Protein AF-A0A1I6S205-F1 (afdb_monomer)

Foldseek 3Di:
DVVLLVVLVVLLVVLVVLLVVLVVVLVVDDDLVNLLSQLVNLQSQLVNLLSVLVSVVVVDDPDPVNPVVSVVSNVSSVVSNVSSVVSNVVSVVVVVVVVVVVVVD

Mean predicted aligned error: 9.46 Å

Sequence (105 aa):
MKILLLSLVIIIILTALRTFTLSMASHRTDGLPRMKLRAKMNMWMGTMFLAVSLLQALSFSGNWVRTILLLIIAALGFINLFAGWSNRLRVRRMEEEQEKKTSDT

Radius of gyration: 17.69 Å; Cα contacts (8 Å, |Δi|>4): 95; chains: 1; bounding box: 41×24×53 Å

Nearest PDB structures (foldseek):
  1x8z-assembly1_A-2  TM=6.582E-01  e=5.345E+00  Arabidopsis thaliana
  1x8z-assembly3_A  TM=6.582E-01  e=5.345E+00  Arabidopsis thaliana

Structure (mmCIF, N/CA/C/O backbone):
data_AF-A0A1I6S205-F1
#
_entry.id   AF-A0A1I6S205-F1
#
loop_
_atom_site.group_PDB
_atom_site.id
_atom_site.type_symbol
_atom_site.label_atom_id
_atom_site.label_alt_id
_atom_site.label_comp_id
_atom_site.label_asym_id
_atom_site.label_entity_id
_atom_site.label_seq_id
_atom_site.pdbx_PDB_ins_code
_atom_site.Cartn_x
_atom_site.Cartn_y
_atom_site.Cartn_z
_atom_site.occupancy
_atom_site.B_iso_or_equiv
_atom_site.auth_seq_id
_atom_site.auth_comp_id
_atom_site.auth_asym_id
_atom_site.auth_atom_id
_atom_site.pdbx_PDB_model_num
ATOM 1 N N . MET A 1 1 ? -6.589 10.177 18.440 1.00 58.53 1 MET A N 1
ATOM 2 C CA . MET A 1 1 ? -7.516 9.234 17.763 1.00 58.53 1 MET A CA 1
ATOM 3 C C . MET A 1 1 ? -8.103 9.783 16.462 1.00 58.53 1 MET A C 1
ATOM 5 O O . MET A 1 1 ? -7.877 9.168 15.431 1.00 58.53 1 MET A O 1
ATOM 9 N N . LYS A 1 2 ? -8.787 10.939 16.453 1.00 65.25 2 LYS A N 1
ATOM 10 C CA . LYS A 1 2 ? -9.424 11.498 15.235 1.00 65.25 2 LYS A CA 1
ATOM 11 C C . LYS A 1 2 ? -8.449 11.787 14.078 1.00 65.25 2 LYS A C 1
ATOM 13 O O . LYS A 1 2 ? -8.741 11.449 12.942 1.00 65.25 2 LYS A O 1
ATOM 18 N N . ILE A 1 3 ? -7.266 12.325 14.380 1.00 64.94 3 ILE A N 1
ATOM 19 C CA . ILE A 1 3 ? -6.204 12.607 13.390 1.00 64.94 3 ILE A CA 1
ATOM 20 C C . ILE A 1 3 ? -5.673 11.332 12.716 1.00 64.94 3 ILE A C 1
ATOM 22 O O . ILE A 1 3 ? -5.397 11.337 11.523 1.00 64.94 3 ILE A O 1
ATOM 26 N N . LEU A 1 4 ? -5.587 10.232 13.468 1.00 60.00 4 LEU A N 1
ATOM 27 C CA . LEU A 1 4 ? -5.096 8.941 12.979 1.00 60.00 4 LEU A CA 1
ATOM 28 C C . LEU A 1 4 ? -6.136 8.265 12.071 1.00 60.00 4 LEU A C 1
ATOM 30 O O . LEU A 1 4 ? -5.789 7.696 11.048 1.00 60.00 4 LEU A O 1
ATOM 34 N N . LEU A 1 5 ? -7.427 8.398 12.394 1.00 58.97 5 LEU A N 1
ATOM 35 C CA . LEU A 1 5 ? -8.519 7.987 11.505 1.00 58.97 5 LEU A CA 1
ATOM 36 C C . LEU A 1 5 ? -8.519 8.798 10.202 1.00 58.97 5 LEU A C 1
ATOM 38 O O . LEU A 1 5 ? -8.664 8.231 9.123 1.00 58.97 5 LEU A O 1
ATOM 42 N N . LEU A 1 6 ? -8.323 10.114 10.297 1.00 60.34 6 LEU A N 1
ATOM 43 C CA . LEU A 1 6 ? -8.369 11.018 9.150 1.00 60.34 6 LEU A CA 1
ATOM 44 C C . LEU A 1 6 ? -7.198 10.794 8.181 1.00 60.34 6 LEU A C 1
ATOM 46 O O . LEU A 1 6 ? -7.412 10.737 6.972 1.00 60.34 6 LEU A O 1
ATOM 50 N N . SER A 1 7 ? -5.979 10.589 8.695 1.00 61.72 7 SER A N 1
ATOM 51 C CA . SER A 1 7 ? -4.820 10.249 7.860 1.00 61.72 7 SER A CA 1
ATOM 52 C C . SER A 1 7 ? -5.028 8.934 7.113 1.00 61.72 7 SER A C 1
ATOM 54 O O . SER A 1 7 ? -4.679 8.815 5.940 1.00 61.72 7 SER A O 1
ATOM 56 N N . LEU A 1 8 ? -5.667 7.961 7.755 1.00 59.41 8 LEU A N 1
ATOM 57 C CA . LEU A 1 8 ? -5.916 6.667 7.151 1.00 59.41 8 LEU A CA 1
ATOM 58 C C . LEU A 1 8 ? -7.052 6.702 6.112 1.00 59.41 8 LEU A C 1
ATOM 60 O O . LEU A 1 8 ? -6.934 6.056 5.075 1.00 59.41 8 LEU A O 1
ATOM 64 N N . VAL A 1 9 ? -8.086 7.531 6.304 1.00 59.72 9 VAL A N 1
ATOM 65 C CA . VAL A 1 9 ? -9.087 7.832 5.259 1.00 59.72 9 VAL A CA 1
ATOM 66 C C . VAL A 1 9 ? -8.429 8.476 4.035 1.00 59.72 9 VAL A C 1
ATOM 68 O O . VAL A 1 9 ? -8.710 8.072 2.908 1.00 59.72 9 VAL A O 1
ATOM 71 N N . ILE A 1 10 ? -7.507 9.422 4.235 1.00 65.38 10 ILE A N 1
ATOM 72 C CA . ILE A 1 10 ? -6.755 10.052 3.138 1.00 65.38 10 ILE A CA 1
ATOM 73 C C . ILE A 1 10 ? -5.929 9.007 2.377 1.00 65.38 10 ILE A C 1
ATOM 75 O O . ILE A 1 10 ? -5.954 8.986 1.146 1.00 65.38 10 ILE A O 1
ATOM 79 N N . ILE A 1 11 ? -5.252 8.099 3.088 1.00 69.44 11 ILE A N 1
ATOM 80 C CA . ILE A 1 11 ? -4.517 6.987 2.470 1.00 69.44 11 ILE A CA 1
ATOM 81 C C . ILE A 1 11 ? -5.470 6.126 1.634 1.00 69.44 11 ILE A C 1
ATOM 83 O O . ILE A 1 11 ? -5.178 5.864 0.470 1.00 69.44 11 ILE A O 1
ATOM 87 N N . ILE A 1 12 ? -6.633 5.742 2.162 1.00 68.19 12 ILE A N 1
ATOM 88 C CA . ILE A 1 12 ? -7.628 4.932 1.439 1.00 68.19 12 ILE A CA 1
ATOM 89 C C . ILE A 1 12 ? -8.078 5.627 0.149 1.00 68.19 12 ILE A C 1
ATOM 91 O O . ILE A 1 12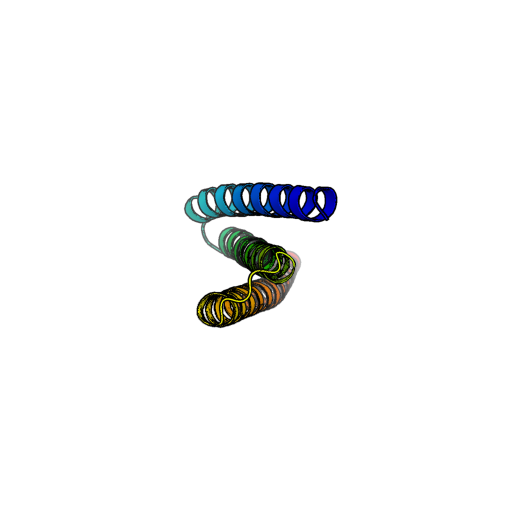 ? -8.079 4.997 -0.909 1.00 68.19 12 ILE A O 1
ATOM 95 N N . ILE A 1 13 ? -8.393 6.923 0.210 1.00 62.06 13 ILE A N 1
ATOM 96 C CA . ILE A 1 13 ? -8.815 7.720 -0.952 1.00 62.06 13 ILE A CA 1
ATOM 97 C C . ILE A 1 13 ? -7.700 7.783 -2.004 1.00 62.06 13 ILE A C 1
ATOM 99 O O . ILE A 1 13 ? -7.942 7.495 -3.177 1.00 62.06 13 ILE A O 1
ATOM 103 N N . LEU A 1 14 ? -6.461 8.086 -1.602 1.00 66.94 14 LEU A N 1
ATOM 104 C CA . LEU A 1 14 ? -5.312 8.118 -2.516 1.00 66.94 14 LEU A CA 1
ATOM 105 C C . LEU A 1 14 ? -5.069 6.758 -3.175 1.00 66.94 14 LEU A C 1
ATOM 107 O O . LEU A 1 14 ? -4.745 6.681 -4.363 1.00 66.94 14 LEU A O 1
ATOM 111 N N . THR A 1 15 ? -5.250 5.678 -2.421 1.00 64.94 15 THR A N 1
ATOM 112 C CA . THR A 1 15 ? -5.020 4.322 -2.917 1.00 64.94 15 THR A CA 1
ATOM 113 C C . THR A 1 15 ? -6.128 3.860 -3.867 1.00 64.94 15 THR A C 1
ATOM 115 O O . THR A 1 15 ? -5.841 3.214 -4.879 1.00 64.94 15 THR A O 1
ATOM 118 N N . ALA A 1 16 ? -7.377 4.256 -3.611 1.00 60.00 16 ALA A N 1
ATOM 119 C CA . ALA A 1 16 ? -8.506 4.036 -4.511 1.00 60.00 16 ALA A CA 1
ATOM 120 C C . ALA A 1 16 ? -8.314 4.771 -5.847 1.00 60.00 16 ALA A C 1
ATOM 122 O O . ALA A 1 16 ? -8.438 4.161 -6.908 1.00 60.00 16 ALA A O 1
ATOM 123 N N . LEU A 1 17 ? -7.914 6.049 -5.807 1.00 57.09 17 LEU A N 1
ATOM 124 C CA . LEU A 1 17 ? -7.610 6.843 -7.005 1.00 57.09 17 LEU A CA 1
ATOM 125 C C . LEU A 1 17 ? -6.448 6.241 -7.813 1.00 57.09 17 LEU A C 1
ATOM 127 O O . LEU A 1 17 ? -6.522 6.127 -9.040 1.00 57.09 17 LEU A O 1
ATOM 131 N N . ARG A 1 18 ? -5.386 5.786 -7.134 1.00 62.88 18 ARG A N 1
ATOM 132 C CA . ARG A 1 18 ? -4.261 5.065 -7.759 1.00 62.88 18 ARG A CA 1
ATOM 133 C C . ARG A 1 18 ? -4.712 3.761 -8.413 1.00 62.88 18 ARG A C 1
ATOM 135 O O . ARG A 1 18 ? -4.292 3.470 -9.525 1.00 62.88 18 ARG A O 1
ATOM 142 N N . THR A 1 19 ? -5.568 2.988 -7.752 1.00 64.19 19 THR A N 1
ATOM 143 C CA . THR A 1 19 ? -6.085 1.715 -8.280 1.00 64.19 19 THR A CA 1
ATOM 144 C C . THR A 1 19 ? -6.980 1.945 -9.498 1.00 64.19 19 THR A C 1
ATOM 146 O O . THR A 1 19 ? -6.844 1.252 -10.503 1.00 64.19 19 THR A O 1
ATOM 149 N N . PHE A 1 20 ? -7.840 2.963 -9.450 1.00 49.56 20 PHE A N 1
ATOM 150 C CA . PHE A 1 20 ? -8.755 3.308 -10.535 1.00 49.56 20 PHE A CA 1
ATOM 151 C C . PHE A 1 20 ? -8.019 3.797 -11.792 1.00 49.56 20 PHE A C 1
ATOM 153 O O . PHE A 1 20 ? -8.283 3.319 -12.895 1.00 49.56 20 PHE A O 1
ATOM 160 N N . THR A 1 21 ? -7.033 4.684 -11.629 1.00 58.06 21 THR A N 1
ATOM 161 C CA . THR A 1 21 ? -6.205 5.176 -12.746 1.00 58.06 21 THR A CA 1
ATOM 162 C C . THR A 1 21 ? -5.390 4.059 -13.401 1.00 58.06 21 THR A C 1
ATOM 164 O O . THR A 1 21 ? -5.289 4.002 -14.628 1.00 58.06 21 THR A O 1
ATOM 167 N N . LEU A 1 22 ? -4.862 3.121 -12.610 1.00 59.25 22 LEU A N 1
ATOM 168 C CA . LEU A 1 22 ? -4.106 1.982 -13.132 1.00 59.25 22 LEU A CA 1
ATOM 169 C C . LEU A 1 22 ? -4.977 0.908 -13.785 1.00 59.25 22 LEU A C 1
ATOM 171 O O . LEU A 1 22 ? -4.544 0.306 -14.766 1.00 59.25 22 LEU A O 1
ATOM 175 N N . SER A 1 23 ? -6.196 0.704 -13.285 1.00 45.94 23 SER A N 1
ATOM 176 C CA . SER A 1 23 ? -7.195 -0.169 -13.910 1.00 45.94 23 SER A CA 1
ATOM 177 C C . SER A 1 23 ? -7.552 0.335 -15.307 1.00 45.94 23 SER A C 1
ATOM 179 O O . SER A 1 23 ? -7.456 -0.405 -16.286 1.00 45.94 23 SER A O 1
ATOM 181 N N . MET A 1 24 ? -7.824 1.638 -15.429 1.00 48.84 24 MET A N 1
ATOM 182 C CA . MET A 1 24 ? -8.157 2.260 -16.711 1.00 48.84 24 MET A CA 1
ATOM 183 C C . MET A 1 24 ? -6.995 2.188 -17.721 1.00 48.84 24 MET A C 1
ATOM 185 O O . MET A 1 24 ? -7.211 1.951 -18.908 1.00 48.84 24 MET A O 1
ATOM 189 N N . ALA A 1 25 ? -5.748 2.334 -17.258 1.00 56.75 25 ALA A N 1
ATOM 190 C CA . ALA A 1 25 ? -4.551 2.207 -18.096 1.00 56.75 25 ALA A CA 1
ATOM 191 C C . ALA A 1 25 ? -4.242 0.747 -18.495 1.00 56.75 25 ALA A C 1
ATOM 193 O O . ALA A 1 25 ? -3.802 0.487 -19.617 1.00 56.75 25 ALA A O 1
ATOM 194 N N . SER A 1 26 ? -4.517 -0.218 -17.610 1.00 48.94 26 SER A N 1
ATOM 195 C CA . SER A 1 26 ? -4.352 -1.660 -17.857 1.00 48.94 26 SER A CA 1
ATOM 196 C C . SER A 1 26 ? -5.314 -2.215 -18.915 1.00 48.94 26 SER A C 1
ATOM 198 O O . SER A 1 26 ? -5.076 -3.311 -19.422 1.00 48.94 26 SER A O 1
ATOM 200 N N . HIS A 1 27 ? -6.411 -1.522 -19.212 1.00 56.06 27 HIS A N 1
ATOM 201 C CA . HIS A 1 27 ? -7.354 -1.911 -20.264 1.00 56.06 27 HIS A CA 1
ATOM 202 C C . HIS A 1 27 ? -6.969 -1.366 -21.649 1.00 56.06 27 HIS A C 1
ATOM 204 O O . HIS A 1 27 ? -7.549 -1.781 -22.644 1.00 56.06 27 HIS A O 1
ATOM 210 N N . ARG A 1 28 ? -5.996 -0.447 -21.718 1.00 54.28 28 ARG A N 1
ATOM 211 C CA . ARG A 1 28 ? -5.575 0.257 -22.945 1.00 54.28 28 ARG A CA 1
ATOM 212 C C . ARG A 1 28 ? -4.187 -0.142 -23.449 1.00 54.28 28 ARG A C 1
ATOM 214 O O . ARG A 1 28 ? -3.670 0.472 -24.374 1.00 54.28 28 ARG A O 1
ATOM 221 N N . THR A 1 29 ? -3.557 -1.115 -22.805 1.00 61.50 29 THR A N 1
ATOM 222 C CA . THR A 1 29 ? -2.198 -1.573 -23.110 1.00 61.50 29 THR A CA 1
ATOM 223 C C . THR A 1 29 ? -2.190 -3.088 -23.191 1.00 61.50 29 THR A C 1
ATOM 225 O O . THR A 1 29 ? -2.870 -3.731 -22.397 1.00 61.50 29 THR A O 1
ATOM 228 N N . ASP A 1 30 ? -1.395 -3.649 -24.101 1.00 67.62 30 ASP A N 1
ATOM 229 C CA . ASP A 1 30 ? -1.187 -5.092 -24.247 1.00 67.62 30 ASP A CA 1
ATOM 230 C C . ASP A 1 30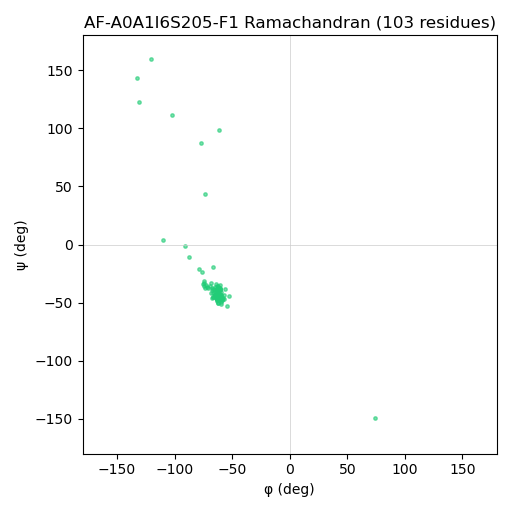 ? 0.296 -5.462 -24.074 1.00 67.62 30 ASP A C 1
ATOM 232 O O . ASP A 1 30 ? 1.181 -4.608 -24.138 1.00 67.62 30 ASP A O 1
ATOM 236 N N . GLY A 1 31 ? 0.575 -6.732 -23.768 1.00 73.56 31 GLY A N 1
ATOM 237 C CA . GLY A 1 31 ? 1.938 -7.237 -23.550 1.00 73.56 31 GLY A CA 1
ATOM 238 C C . GLY A 1 31 ? 2.582 -6.825 -22.212 1.00 73.56 31 GLY A C 1
ATOM 239 O O . GLY A 1 31 ? 1.910 -6.650 -21.192 1.00 73.56 31 GLY A O 1
ATOM 240 N N . LEU A 1 32 ? 3.912 -6.681 -22.196 1.00 74.31 32 LEU A N 1
ATOM 241 C CA . LEU A 1 32 ? 4.710 -6.318 -21.011 1.00 74.31 32 LEU A CA 1
ATOM 242 C C . LEU A 1 32 ? 4.258 -5.052 -20.254 1.00 74.31 32 LEU A C 1
ATOM 244 O O . LEU A 1 32 ? 4.168 -5.109 -19.019 1.00 74.31 32 LEU A O 1
ATOM 248 N N . PRO A 1 33 ? 3.924 -3.922 -20.913 1.00 74.06 33 PRO A N 1
ATOM 249 C CA . PRO A 1 33 ? 3.489 -2.722 -20.196 1.00 74.06 33 PRO A CA 1
ATOM 250 C C . PRO A 1 33 ? 2.176 -2.941 -19.432 1.00 74.06 33 PRO A C 1
ATOM 252 O O . PRO A 1 33 ? 2.032 -2.454 -18.306 1.00 74.06 33 PRO A O 1
ATOM 255 N N . ARG A 1 34 ? 1.263 -3.764 -19.966 1.00 75.88 34 ARG A N 1
ATOM 256 C CA . ARG A 1 34 ? 0.034 -4.179 -19.273 1.00 75.88 34 ARG A CA 1
ATOM 257 C C . ARG A 1 34 ? 0.342 -4.969 -18.005 1.00 75.88 34 ARG A C 1
ATOM 259 O O . ARG A 1 34 ? -0.230 -4.703 -16.948 1.00 75.88 34 ARG A O 1
ATOM 266 N N . MET A 1 35 ? 1.274 -5.921 -18.083 1.00 74.88 35 MET A N 1
ATOM 267 C CA . MET A 1 35 ? 1.683 -6.734 -16.930 1.00 74.88 35 MET A CA 1
ATOM 268 C C . MET A 1 35 ? 2.295 -5.873 -15.818 1.00 74.88 35 MET A C 1
ATOM 270 O O . MET A 1 35 ? 2.019 -6.103 -14.638 1.00 74.88 35 MET A O 1
ATOM 274 N N . LYS A 1 36 ? 3.060 -4.838 -16.187 1.00 76.25 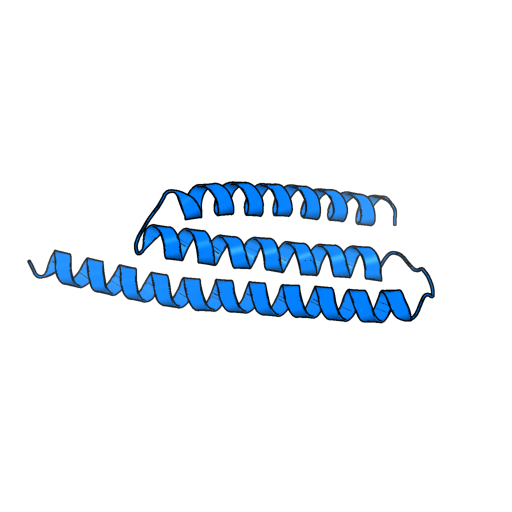36 LYS A N 1
ATOM 275 C CA . LYS A 1 36 ? 3.652 -3.858 -15.264 1.00 76.25 36 LYS A CA 1
ATOM 276 C C . LYS A 1 36 ? 2.597 -2.988 -14.581 1.00 76.25 36 LYS A C 1
ATOM 278 O O . LYS A 1 36 ? 2.657 -2.792 -13.363 1.00 76.25 36 LYS A O 1
ATOM 283 N N . LEU A 1 37 ? 1.626 -2.489 -15.347 1.00 76.44 37 LEU A N 1
ATOM 284 C CA . LEU A 1 37 ? 0.486 -1.728 -14.827 1.00 76.44 37 LEU A CA 1
ATOM 285 C C . LEU A 1 37 ? -0.344 -2.586 -13.867 1.00 76.44 37 LEU A C 1
ATOM 287 O O . LEU A 1 37 ? -0.597 -2.170 -12.739 1.00 76.44 37 LEU A O 1
ATOM 291 N N . ARG A 1 38 ? -0.660 -3.828 -14.242 1.00 72.81 38 ARG A N 1
ATOM 292 C CA . ARG A 1 38 ? -1.412 -4.763 -13.394 1.00 72.81 38 ARG A CA 1
ATOM 293 C C . ARG A 1 38 ? -0.671 -5.128 -12.104 1.00 72.81 38 ARG A C 1
ATOM 295 O O . ARG A 1 38 ? -1.284 -5.168 -11.042 1.00 72.81 38 ARG A O 1
ATOM 302 N N . ALA A 1 39 ? 0.649 -5.332 -12.165 1.00 75.00 39 ALA A N 1
ATOM 303 C CA . ALA A 1 39 ? 1.476 -5.602 -10.985 1.00 75.00 39 ALA A CA 1
ATOM 304 C C . ALA A 1 39 ? 1.399 -4.456 -9.966 1.00 75.00 39 ALA A C 1
ATOM 306 O O . ALA A 1 39 ? 1.129 -4.674 -8.785 1.00 75.00 39 ALA A O 1
ATOM 307 N N . LYS A 1 40 ? 1.585 -3.219 -10.441 1.00 77.56 40 LYS A N 1
ATOM 308 C CA . LYS A 1 40 ? 1.448 -2.020 -9.610 1.00 77.56 40 LYS A CA 1
ATOM 309 C C . LYS A 1 40 ? 0.021 -1.878 -9.063 1.00 77.56 40 LYS A C 1
ATOM 311 O O . LYS A 1 40 ? -0.135 -1.455 -7.925 1.00 77.56 40 LYS A O 1
ATOM 316 N N . MET A 1 41 ? -1.004 -2.254 -9.830 1.00 77.06 41 MET A N 1
ATOM 317 C CA . MET A 1 41 ? -2.408 -2.099 -9.431 1.00 77.06 41 MET A CA 1
ATOM 318 C C . MET A 1 41 ? -2.736 -3.026 -8.267 1.00 77.06 41 MET A C 1
ATOM 320 O O . MET A 1 41 ? -3.292 -2.579 -7.269 1.00 77.06 41 MET A O 1
ATOM 324 N N . ASN A 1 42 ? -2.316 -4.289 -8.372 1.00 78.44 42 ASN A N 1
ATOM 325 C CA . ASN A 1 42 ? -2.484 -5.279 -7.314 1.00 78.44 42 ASN A CA 1
ATOM 326 C C . ASN A 1 42 ? -1.755 -4.857 -6.029 1.00 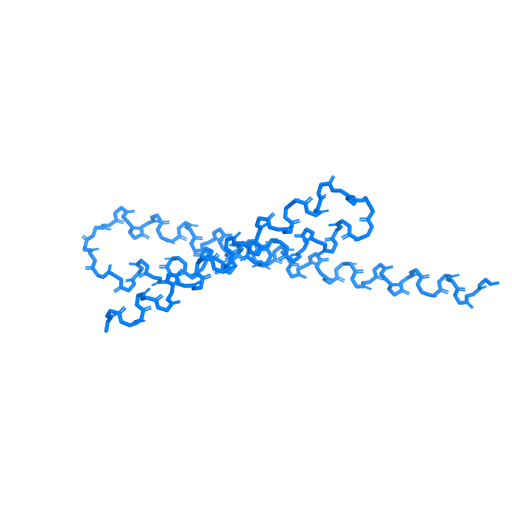78.44 42 ASN A C 1
ATOM 328 O O . ASN A 1 42 ? -2.313 -5.004 -4.946 1.00 78.44 42 ASN A O 1
ATOM 332 N N . MET A 1 43 ? -0.560 -4.256 -6.140 1.00 79.81 43 MET A N 1
ATOM 333 C CA . MET A 1 43 ? 0.138 -3.687 -4.979 1.00 79.81 43 MET A CA 1
ATOM 334 C C . MET A 1 43 ? -0.648 -2.546 -4.327 1.00 79.81 43 MET A C 1
ATOM 336 O O . MET A 1 43 ? -0.850 -2.577 -3.120 1.00 79.81 43 MET A O 1
ATOM 340 N N . TRP A 1 44 ? -1.114 -1.556 -5.098 1.00 79.38 44 TRP A N 1
ATOM 341 C CA . TRP A 1 44 ? -1.874 -0.436 -4.534 1.00 79.38 44 TRP A CA 1
ATOM 342 C C . TRP A 1 44 ? -3.186 -0.910 -3.901 1.00 79.38 44 TRP A C 1
ATOM 344 O O . TRP A 1 44 ? -3.442 -0.590 -2.746 1.00 79.38 44 TRP A O 1
ATOM 354 N N . MET A 1 45 ? -3.973 -1.742 -4.584 1.00 77.44 45 MET A N 1
ATOM 355 C CA . MET A 1 45 ? -5.213 -2.284 -4.018 1.00 77.44 45 MET A CA 1
ATOM 356 C C . MET A 1 45 ? -4.948 -3.120 -2.751 1.00 77.44 45 MET A C 1
ATOM 358 O O . MET A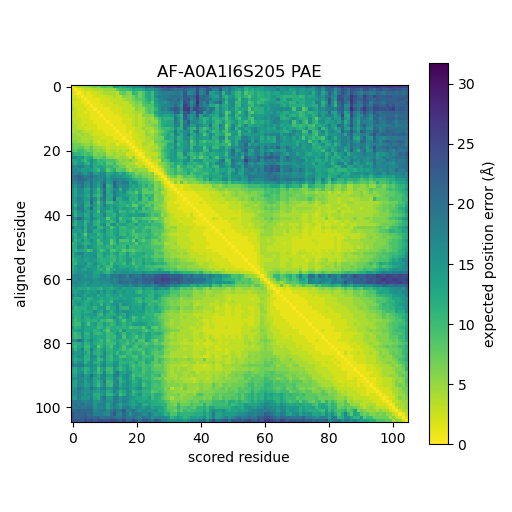 1 45 ? -5.685 -3.009 -1.774 1.00 77.44 45 MET A O 1
ATOM 362 N N . GLY A 1 46 ? -3.870 -3.912 -2.733 1.00 77.38 46 GLY A N 1
ATOM 363 C CA . GLY A 1 46 ? -3.451 -4.667 -1.550 1.00 77.38 46 GLY A CA 1
ATOM 364 C C . GLY A 1 46 ? -3.115 -3.768 -0.357 1.00 77.38 46 GLY A C 1
ATOM 365 O O . GLY A 1 46 ? -3.633 -3.967 0.743 1.00 77.38 46 GLY A O 1
ATOM 366 N N . THR A 1 47 ? -2.325 -2.715 -0.588 1.00 80.56 47 THR A N 1
ATOM 367 C CA . THR A 1 47 ? -2.008 -1.692 0.421 1.00 80.56 47 THR A CA 1
ATOM 368 C C . THR A 1 47 ? -3.261 -0.967 0.914 1.00 80.56 47 THR A C 1
ATOM 370 O O . THR A 1 47 ? -3.374 -0.691 2.107 1.00 80.56 47 THR A O 1
ATOM 373 N N . MET A 1 48 ? -4.228 -0.696 0.028 1.00 80.88 48 MET A N 1
ATOM 374 C CA . MET A 1 48 ? -5.506 -0.080 0.397 1.00 80.88 48 MET A CA 1
ATOM 375 C C . MET A 1 48 ? -6.253 -0.946 1.406 1.00 80.88 48 MET A C 1
ATOM 377 O O . MET A 1 48 ? -6.659 -0.443 2.447 1.00 80.88 48 MET A O 1
ATOM 381 N N . PHE A 1 49 ? -6.419 -2.240 1.125 1.00 79.44 49 PHE A N 1
ATOM 382 C CA . PHE A 1 49 ? -7.132 -3.144 2.027 1.00 79.44 49 PHE A CA 1
ATOM 383 C C . PHE A 1 49 ? -6.439 -3.289 3.379 1.00 79.44 49 PHE A C 1
ATOM 385 O O . PHE A 1 49 ? -7.124 -3.241 4.398 1.00 79.44 49 PHE A O 1
ATOM 392 N N . LEU A 1 50 ? -5.104 -3.356 3.405 1.00 84.31 50 LEU A N 1
ATOM 393 C CA . LEU A 1 50 ? -4.343 -3.350 4.657 1.00 84.31 50 LEU A CA 1
ATOM 394 C C . LEU A 1 50 ? -4.552 -2.053 5.453 1.00 84.31 50 LEU A C 1
ATOM 396 O O . LEU A 1 50 ? -4.768 -2.100 6.665 1.00 84.31 50 LEU A O 1
ATOM 400 N N . ALA A 1 51 ? -4.550 -0.897 4.781 1.00 81.62 51 ALA A N 1
ATOM 401 C CA . ALA A 1 51 ? -4.844 0.380 5.421 1.00 81.62 51 ALA A CA 1
ATOM 402 C C . ALA A 1 51 ? -6.281 0.406 5.973 1.00 81.62 51 ALA A C 1
ATOM 404 O O . ALA A 1 51 ? -6.472 0.711 7.145 1.00 81.62 51 ALA A O 1
ATOM 405 N N . VAL A 1 52 ? -7.291 0.010 5.188 1.00 80.38 52 VAL A N 1
ATOM 406 C CA . VAL A 1 52 ? -8.696 -0.066 5.640 1.00 80.38 52 VAL A CA 1
ATOM 407 C C . VAL A 1 52 ? -8.847 -0.979 6.856 1.00 80.38 52 VAL A C 1
ATOM 409 O O . VAL A 1 52 ? -9.504 -0.596 7.826 1.00 80.38 52 VAL A O 1
ATOM 412 N N . SER A 1 53 ? -8.245 -2.173 6.829 1.00 81.69 53 SER A N 1
ATOM 413 C CA . SER A 1 53 ? -8.350 -3.115 7.943 1.00 81.69 53 SER A CA 1
ATOM 414 C C . SER A 1 53 ? -7.724 -2.554 9.215 1.00 81.69 53 SER A C 1
ATOM 416 O O . SER A 1 53 ? -8.305 -2.692 10.289 1.00 81.69 53 SER A O 1
ATOM 418 N N . LEU A 1 54 ? -6.592 -1.852 9.093 1.00 82.88 54 LEU A N 1
ATOM 419 C CA . LEU A 1 54 ? -5.924 -1.209 10.222 1.00 82.88 54 LEU A CA 1
ATOM 420 C C . LEU A 1 54 ? -6.757 -0.039 10.777 1.00 82.88 54 LEU A C 1
ATOM 422 O O . LEU A 1 54 ? -6.886 0.098 11.991 1.00 82.88 54 LEU A O 1
ATOM 426 N N . LEU A 1 55 ? -7.395 0.755 9.904 1.00 80.69 55 LEU A N 1
ATOM 427 C CA . LEU A 1 55 ? -8.318 1.839 10.286 1.00 80.69 55 LEU A CA 1
ATOM 428 C C . LEU A 1 55 ? -9.422 1.331 11.192 1.00 80.69 55 LEU A C 1
ATOM 430 O O . LEU A 1 55 ? -9.696 1.872 12.263 1.00 80.69 55 LEU A O 1
ATOM 434 N N . GLN A 1 56 ? -10.081 0.290 10.705 1.00 77.38 56 GLN A N 1
ATOM 435 C CA . GLN A 1 56 ? -11.244 -0.283 11.338 1.00 77.38 56 GLN A CA 1
ATOM 436 C C . GLN A 1 56 ? -10.852 -1.042 12.608 1.00 77.38 56 GLN A C 1
ATOM 438 O O . GLN A 1 56 ? -11.570 -0.938 13.595 1.00 77.38 56 GLN A O 1
ATOM 443 N N . ALA A 1 57 ? -9.701 -1.721 12.632 1.00 77.12 57 ALA A N 1
ATOM 444 C CA . ALA A 1 57 ? -9.198 -2.378 13.837 1.00 77.12 57 ALA A CA 1
ATOM 445 C C . ALA A 1 57 ? -8.941 -1.373 14.976 1.00 77.12 57 ALA A C 1
ATOM 447 O O . ALA A 1 57 ? -9.233 -1.661 16.133 1.00 77.12 57 ALA A O 1
ATOM 448 N N . LEU A 1 58 ? -8.452 -0.171 14.649 1.00 78.00 58 LEU A N 1
ATOM 449 C CA . LEU A 1 58 ? -8.224 0.905 15.622 1.00 78.00 58 LEU A CA 1
ATOM 450 C C . LEU A 1 58 ? -9.511 1.616 16.064 1.00 78.00 58 LEU A C 1
ATOM 452 O O . LEU A 1 58 ? -9.561 2.215 17.139 1.00 78.00 58 LEU A O 1
ATOM 456 N N . SER A 1 59 ? -10.559 1.575 15.245 1.00 73.38 59 SER A N 1
ATOM 457 C CA . SER A 1 59 ? -11.880 2.069 15.616 1.00 73.38 59 SER A CA 1
ATOM 458 C C . SER A 1 59 ? -12.535 1.032 16.535 1.00 73.38 59 SER A C 1
ATOM 460 O O . SER A 1 59 ? -13.209 0.121 16.074 1.00 73.38 59 SER A O 1
ATOM 462 N N . PHE A 1 60 ? -12.279 1.129 17.840 1.00 60.47 60 PHE A N 1
ATOM 463 C CA . PHE A 1 60 ? -12.725 0.179 18.864 1.00 60.47 60 PHE A CA 1
ATOM 464 C C . PHE A 1 60 ? -14.267 0.105 18.923 1.00 60.47 60 PHE A C 1
ATOM 466 O O . PHE A 1 60 ? -14.925 0.953 19.520 1.00 60.47 60 PHE A O 1
ATOM 473 N N . SER A 1 61 ? -14.862 -0.902 18.277 1.00 63.69 61 SER A N 1
ATOM 474 C CA . SER A 1 61 ? -16.267 -1.283 18.464 1.00 63.69 61 SER A CA 1
ATOM 475 C C . SER A 1 61 ? -16.288 -2.795 18.678 1.00 63.69 61 SER A C 1
ATOM 477 O O . SER A 1 61 ? -15.760 -3.540 17.855 1.00 63.69 61 SER A O 1
ATOM 479 N N . GLY A 1 62 ? -16.831 -3.247 19.809 1.00 62.78 62 GLY A N 1
ATOM 480 C CA . GLY A 1 62 ? -16.736 -4.633 20.291 1.00 62.78 62 GLY A CA 1
ATOM 481 C C . GLY A 1 62 ? -17.603 -5.651 19.540 1.00 62.78 62 GLY A C 1
ATOM 482 O O . GLY A 1 62 ? -18.261 -6.466 20.174 1.00 62.78 62 GLY A O 1
ATOM 483 N N . ASN A 1 63 ? -17.653 -5.599 18.205 1.00 76.31 63 ASN A N 1
ATOM 484 C CA . ASN A 1 63 ? -18.433 -6.537 17.396 1.00 76.31 63 ASN A CA 1
ATOM 485 C C . ASN A 1 63 ? -17.536 -7.615 16.765 1.00 76.31 63 ASN A C 1
ATOM 487 O O . ASN A 1 63 ? -16.772 -7.344 15.841 1.00 76.31 63 ASN A O 1
ATOM 491 N N . TRP A 1 64 ? -17.687 -8.856 17.218 1.00 74.56 64 TRP A N 1
ATOM 492 C CA . TRP A 1 64 ? -16.946 -10.042 16.771 1.00 74.56 64 TRP A CA 1
ATOM 493 C C . TRP A 1 64 ? -17.051 -10.295 15.258 1.00 74.56 64 TRP A C 1
ATOM 495 O O . TRP A 1 64 ? -16.055 -10.625 14.614 1.00 74.56 64 TRP A O 1
ATOM 505 N N . VAL A 1 65 ? -18.233 -10.066 14.666 1.00 71.00 65 VAL A N 1
ATOM 506 C CA . VAL A 1 65 ? -18.465 -10.220 13.215 1.00 71.00 65 VAL A CA 1
ATOM 507 C C . VAL A 1 65 ? -17.594 -9.246 12.422 1.00 71.00 65 VAL A C 1
ATOM 509 O O . VAL A 1 65 ? -17.007 -9.603 11.401 1.00 71.00 65 VAL A O 1
ATOM 512 N N . ARG A 1 66 ? -17.452 -8.016 12.924 1.00 73.88 66 ARG A N 1
ATOM 513 C CA . ARG A 1 66 ? -16.596 -6.998 12.313 1.00 73.88 66 ARG A CA 1
ATOM 514 C C . ARG A 1 66 ? -15.135 -7.432 12.351 1.00 73.88 66 ARG A C 1
ATOM 516 O O . ARG A 1 66 ? -14.475 -7.348 11.326 1.00 73.88 66 ARG A O 1
ATOM 523 N N . THR A 1 67 ? -14.646 -7.958 13.472 1.00 78.81 67 THR A N 1
ATOM 524 C CA . THR A 1 67 ? -13.261 -8.448 13.592 1.00 78.81 67 THR A CA 1
ATOM 525 C C . THR A 1 67 ? -12.936 -9.531 12.560 1.00 78.81 67 THR A C 1
ATOM 527 O O . THR A 1 67 ? -11.889 -9.468 11.918 1.00 78.81 67 THR A O 1
ATOM 530 N N . ILE A 1 68 ? -13.850 -10.483 12.341 1.00 74.88 68 ILE A N 1
ATOM 531 C CA . ILE A 1 68 ? -13.680 -11.540 11.331 1.00 74.88 68 ILE A CA 1
ATOM 532 C C . ILE A 1 68 ? -13.624 -10.941 9.920 1.00 74.88 68 ILE A C 1
ATOM 534 O O . ILE A 1 68 ? -12.725 -11.267 9.146 1.00 74.88 68 ILE A O 1
ATOM 538 N N . LEU A 1 69 ? -14.531 -10.016 9.593 1.00 72.81 69 LEU A N 1
ATOM 539 C CA . LEU A 1 69 ? -14.516 -9.328 8.298 1.00 72.81 69 LEU A CA 1
ATOM 540 C C . LEU A 1 69 ? -13.217 -8.537 8.080 1.00 72.81 69 LEU A C 1
ATOM 542 O O . LEU A 1 69 ? -12.676 -8.542 6.976 1.00 72.81 69 LEU A O 1
ATOM 546 N N . LEU A 1 70 ? -12.672 -7.905 9.122 1.00 80.00 70 LEU A N 1
ATOM 547 C CA . LEU A 1 70 ? -11.398 -7.184 9.041 1.00 80.00 70 LEU A CA 1
ATOM 548 C C . LEU A 1 70 ? -10.207 -8.105 8.804 1.00 80.00 70 LEU A C 1
ATOM 550 O O . LEU A 1 70 ? -9.325 -7.744 8.028 1.00 80.00 70 LEU A O 1
ATOM 554 N N . LEU A 1 71 ? -10.197 -9.290 9.415 1.00 80.19 71 LEU A N 1
ATOM 555 C CA . LEU A 1 71 ? -9.182 -10.309 9.150 1.00 80.19 71 LEU A CA 1
ATOM 556 C C . LEU A 1 71 ? -9.234 -10.794 7.699 1.00 80.19 71 LEU A C 1
ATOM 558 O O . LEU A 1 71 ? -8.190 -10.905 7.060 1.00 80.19 71 LEU A O 1
ATOM 562 N N . ILE A 1 72 ? -10.433 -11.015 7.154 1.00 75.81 72 ILE A N 1
ATOM 563 C CA . ILE A 1 72 ? -10.608 -11.399 5.746 1.00 75.81 72 ILE A CA 1
ATOM 564 C C . ILE A 1 72 ? -10.101 -10.283 4.820 1.00 75.81 72 ILE A C 1
ATOM 566 O O . ILE A 1 72 ? -9.340 -10.552 3.893 1.00 75.81 72 ILE A O 1
ATOM 570 N N . ILE A 1 73 ? -10.461 -9.023 5.090 1.00 77.06 73 ILE A N 1
ATOM 571 C CA . ILE A 1 73 ? -9.998 -7.866 4.304 1.00 77.06 73 ILE A CA 1
ATOM 572 C C . ILE A 1 73 ? -8.471 -7.726 4.378 1.00 77.06 73 ILE A C 1
ATOM 574 O O . ILE A 1 73 ? -7.826 -7.525 3.349 1.00 77.06 73 ILE A O 1
ATOM 578 N N . ALA A 1 74 ? -7.878 -7.877 5.564 1.00 78.56 74 ALA A N 1
ATOM 579 C CA . ALA A 1 74 ? -6.429 -7.833 5.746 1.00 78.56 74 ALA A CA 1
ATOM 580 C C . ALA A 1 74 ? -5.726 -8.957 4.967 1.00 78.56 74 ALA A C 1
ATOM 582 O O . ALA A 1 74 ? -4.731 -8.706 4.283 1.00 78.56 74 ALA A O 1
ATOM 583 N N . ALA A 1 75 ? -6.269 -10.179 5.010 1.00 76.06 75 ALA A N 1
ATOM 584 C CA . ALA A 1 75 ? -5.744 -11.323 4.271 1.00 76.06 75 ALA A CA 1
ATOM 585 C C . ALA A 1 75 ? -5.807 -11.101 2.750 1.00 76.06 75 ALA A C 1
ATOM 587 O O . ALA A 1 75 ? -4.815 -11.321 2.055 1.00 76.06 75 ALA A O 1
ATOM 588 N N . LEU A 1 76 ? -6.928 -10.585 2.233 1.00 73.56 76 LEU A N 1
ATOM 589 C CA . LEU A 1 76 ? -7.063 -10.209 0.820 1.00 73.56 76 LEU A CA 1
ATOM 590 C C . LEU A 1 76 ? -6.062 -9.116 0.423 1.00 73.56 76 LEU A C 1
ATOM 592 O O . LEU A 1 76 ? -5.451 -9.189 -0.645 1.00 73.56 76 LEU A O 1
ATOM 596 N N . GLY A 1 77 ? -5.851 -8.127 1.296 1.00 77.56 77 GLY A N 1
ATOM 597 C CA . GLY A 1 77 ? -4.835 -7.095 1.110 1.00 77.56 77 GLY A CA 1
ATOM 598 C C . GLY A 1 77 ? -3.427 -7.674 0.987 1.00 77.56 77 GLY A C 1
ATOM 599 O O . GLY A 1 77 ? -2.695 -7.338 0.054 1.00 77.56 77 GLY A O 1
ATOM 600 N N . PHE A 1 78 ? -3.074 -8.605 1.875 1.00 80.75 78 PHE A N 1
ATOM 601 C CA . PHE A 1 78 ? -1.772 -9.268 1.880 1.00 80.75 78 PHE A CA 1
ATOM 602 C C . PHE A 1 78 ? -1.546 -10.130 0.630 1.00 80.75 78 PHE A C 1
ATOM 604 O O . PHE A 1 78 ? -0.491 -10.042 -0.001 1.00 80.75 78 PHE A O 1
ATOM 611 N N . ILE A 1 79 ? -2.554 -10.904 0.214 1.00 77.06 79 ILE A N 1
ATOM 612 C CA . ILE A 1 79 ? -2.503 -11.722 -1.008 1.00 77.06 79 ILE A CA 1
ATOM 613 C C . ILE A 1 79 ? -2.298 -10.833 -2.243 1.00 77.06 79 ILE A C 1
ATOM 615 O O . ILE A 1 79 ? -1.441 -11.126 -3.079 1.00 77.06 79 ILE A O 1
ATOM 619 N N . ASN A 1 80 ? -3.023 -9.714 -2.344 1.00 79.69 80 ASN A N 1
ATOM 620 C CA . ASN A 1 80 ? -2.897 -8.785 -3.470 1.00 79.69 80 ASN A CA 1
ATOM 621 C C . ASN A 1 80 ? -1.537 -8.074 -3.501 1.00 79.69 80 ASN A C 1
ATOM 623 O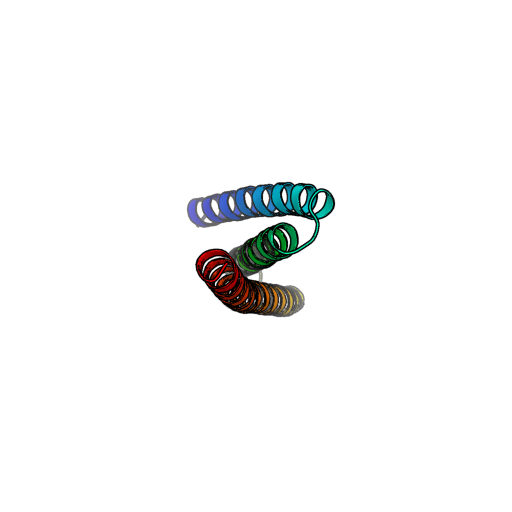 O . ASN A 1 80 ? -0.948 -7.908 -4.576 1.00 79.69 80 ASN A O 1
ATOM 627 N N . LEU A 1 81 ? -0.998 -7.716 -2.332 1.00 77.81 81 LEU A N 1
ATOM 628 C CA . LEU A 1 81 ? 0.333 -7.130 -2.208 1.00 77.81 81 LEU A CA 1
ATOM 629 C C . LEU A 1 81 ? 1.420 -8.122 -2.647 1.00 77.81 81 LEU A C 1
ATOM 631 O O . LEU A 1 81 ? 2.290 -7.776 -3.452 1.00 77.81 81 LEU A O 1
ATOM 635 N N . PHE A 1 82 ? 1.330 -9.373 -2.188 1.00 78.88 82 PHE A N 1
ATOM 636 C CA . PHE A 1 82 ? 2.265 -10.436 -2.549 1.00 78.88 82 PHE A CA 1
ATOM 637 C C . PHE A 1 82 ? 2.197 -10.784 -4.042 1.00 78.88 82 PHE A C 1
ATOM 639 O O . PHE A 1 82 ? 3.228 -10.891 -4.712 1.00 78.88 82 PHE A O 1
ATOM 646 N N . ALA A 1 83 ? 0.988 -10.883 -4.600 1.00 74.56 83 ALA A N 1
ATOM 647 C CA . ALA A 1 83 ? 0.780 -11.119 -6.024 1.00 74.56 83 ALA A CA 1
ATOM 648 C C . ALA A 1 83 ? 1.377 -9.991 -6.877 1.00 74.56 83 ALA A C 1
ATOM 650 O O . ALA A 1 83 ? 2.058 -10.254 -7.868 1.00 74.56 83 ALA A O 1
ATOM 651 N N . GLY A 1 84 ? 1.169 -8.731 -6.482 1.00 77.81 84 GLY A N 1
ATOM 652 C CA . GLY A 1 84 ? 1.749 -7.583 -7.171 1.00 77.81 84 GLY A CA 1
ATOM 653 C C . GLY A 1 84 ? 3.282 -7.551 -7.098 1.00 77.81 84 GLY A C 1
ATOM 654 O O . GLY A 1 84 ? 3.933 -7.300 -8.116 1.00 77.81 84 GLY A O 1
ATOM 655 N N . TRP A 1 85 ? 3.869 -7.882 -5.942 1.00 78.38 85 TRP A N 1
ATOM 656 C CA . TRP A 1 85 ? 5.323 -7.998 -5.772 1.00 78.38 85 TRP A CA 1
ATOM 657 C C . TRP A 1 85 ? 5.929 -9.095 -6.660 1.00 78.38 85 TRP A C 1
ATOM 659 O O . TRP A 1 85 ? 6.859 -8.833 -7.428 1.00 78.38 85 TRP A O 1
ATOM 669 N N . SER A 1 86 ? 5.356 -10.301 -6.626 1.00 78.81 86 SER A N 1
ATOM 670 C CA . SER A 1 86 ? 5.791 -11.437 -7.449 1.00 78.81 86 SER A CA 1
ATOM 671 C C . SER A 1 86 ? 5.695 -11.128 -8.948 1.00 78.81 86 SER A C 1
ATOM 673 O O . SER A 1 86 ? 6.642 -11.366 -9.704 1.00 78.81 86 SER A O 1
ATOM 675 N N . ASN A 1 87 ? 4.602 -10.494 -9.387 1.00 82.38 87 ASN A N 1
ATOM 676 C CA . ASN A 1 87 ? 4.459 -10.077 -10.781 1.00 82.38 87 ASN A CA 1
ATOM 677 C C . ASN A 1 87 ? 5.490 -9.018 -11.184 1.00 82.38 87 ASN A C 1
ATOM 679 O O . ASN A 1 87 ? 5.994 -9.065 -12.303 1.00 82.38 87 ASN A O 1
ATOM 683 N N . ARG A 1 88 ? 5.848 -8.085 -10.294 1.00 82.00 88 ARG A N 1
ATOM 684 C CA . ARG A 1 88 ? 6.886 -7.086 -10.584 1.00 82.00 88 ARG A CA 1
ATOM 685 C C . ARG A 1 88 ? 8.256 -7.731 -10.777 1.00 82.00 88 ARG A C 1
ATOM 687 O O . ARG A 1 88 ? 8.980 -7.316 -11.676 1.00 82.00 88 ARG A O 1
ATOM 694 N N . LEU A 1 89 ? 8.597 -8.749 -9.986 1.00 83.88 89 LEU A N 1
ATOM 695 C CA . LEU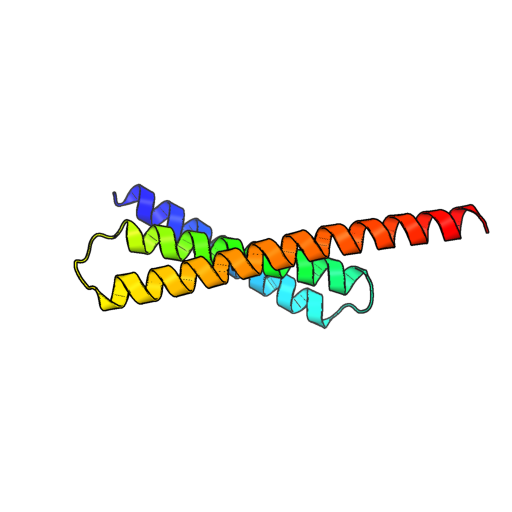 A 1 89 ? 9.834 -9.515 -10.174 1.00 83.88 89 LEU A CA 1
ATOM 696 C C . LEU A 1 89 ? 9.852 -10.257 -11.518 1.00 83.88 89 LEU A C 1
ATOM 698 O O . LEU A 1 89 ? 10.875 -10.268 -12.195 1.00 83.88 89 LEU A O 1
ATOM 702 N N . ARG A 1 90 ? 8.718 -10.835 -11.936 1.00 80.56 90 ARG A N 1
ATOM 703 C CA . ARG A 1 90 ? 8.590 -11.491 -13.249 1.00 80.56 90 ARG A CA 1
ATOM 704 C C . ARG A 1 90 ? 8.731 -10.507 -14.411 1.00 80.56 90 ARG A C 1
ATOM 706 O O . ARG A 1 90 ? 9.440 -10.810 -15.360 1.00 80.56 90 ARG A O 1
ATOM 713 N N . VAL A 1 91 ? 8.099 -9.335 -14.321 1.00 85.50 91 VAL A N 1
ATOM 714 C CA . VAL A 1 91 ? 8.210 -8.282 -15.346 1.00 85.50 91 VAL A CA 1
ATOM 715 C C . VAL A 1 91 ? 9.652 -7.796 -15.490 1.00 85.50 91 VAL A C 1
ATOM 717 O O . VAL A 1 91 ? 10.111 -7.673 -16.615 1.00 85.50 91 VAL A O 1
ATOM 720 N N . ARG A 1 92 ? 10.386 -7.597 -14.385 1.00 84.88 92 ARG A N 1
ATOM 721 C CA . ARG A 1 92 ? 11.802 -7.186 -14.444 1.00 84.88 92 ARG A CA 1
ATOM 722 C C . ARG A 1 92 ? 12.679 -8.188 -15.194 1.00 84.88 92 ARG A C 1
ATOM 724 O O . ARG A 1 92 ? 13.469 -7.779 -16.029 1.00 84.88 92 ARG A O 1
ATOM 731 N N . ARG A 1 93 ? 12.496 -9.490 -14.946 1.00 85.19 93 ARG A N 1
ATOM 732 C CA . ARG A 1 93 ? 13.237 -10.533 -15.674 1.00 85.19 93 ARG A CA 1
ATOM 733 C C . ARG A 1 93 ? 12.949 -10.517 -17.174 1.00 85.19 93 ARG A C 1
ATOM 735 O O . ARG A 1 93 ? 13.865 -10.642 -17.970 1.00 85.19 93 ARG A O 1
ATOM 742 N N . MET A 1 94 ? 11.689 -10.310 -17.556 1.00 84.12 94 MET A N 1
ATOM 743 C CA . MET A 1 94 ? 11.322 -10.204 -18.970 1.00 84.12 94 MET A CA 1
ATOM 744 C C . MET A 1 94 ? 11.867 -8.927 -19.633 1.00 84.12 94 MET A C 1
ATOM 746 O O . MET A 1 94 ? 12.198 -8.966 -20.813 1.00 84.12 94 MET A O 1
ATOM 750 N N . GLU A 1 95 ? 11.970 -7.811 -18.899 1.00 84.94 95 GLU A N 1
ATOM 7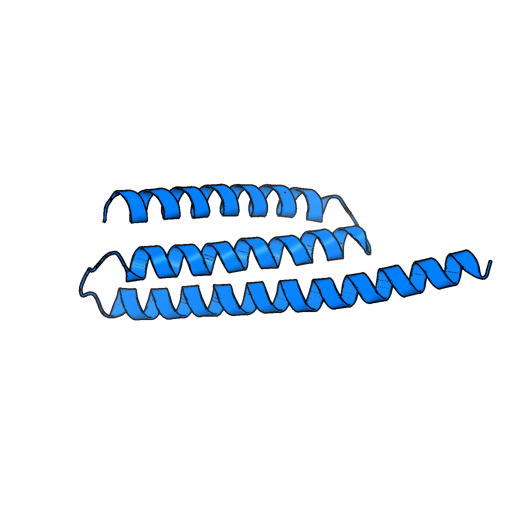51 C CA . GLU A 1 95 ? 12.629 -6.582 -19.380 1.00 84.94 95 GLU A CA 1
ATOM 752 C C . GLU A 1 95 ? 14.125 -6.841 -19.656 1.00 84.94 95 GLU A C 1
ATOM 754 O O . GLU A 1 95 ? 14.603 -6.531 -20.745 1.00 84.94 95 GLU A O 1
ATOM 759 N N . GLU A 1 96 ? 14.831 -7.501 -18.730 1.00 84.62 96 GLU A N 1
ATOM 760 C CA . GLU A 1 96 ? 16.255 -7.861 -18.870 1.00 84.62 96 GLU A CA 1
ATOM 761 C C . GLU A 1 96 ? 16.511 -8.825 -20.052 1.00 84.62 96 GLU A C 1
ATOM 763 O O . GLU A 1 96 ? 17.503 -8.695 -20.772 1.00 84.62 96 GLU A O 1
ATOM 768 N N . GLU A 1 97 ? 15.606 -9.780 -20.298 1.00 83.88 97 GLU A N 1
ATOM 769 C CA . GLU A 1 97 ? 15.688 -10.704 -21.441 1.00 83.88 97 GLU A CA 1
ATOM 770 C C . GLU A 1 97 ? 15.460 -10.011 -22.797 1.00 83.88 97 GLU A C 1
ATOM 772 O O . GLU A 1 97 ? 16.096 -10.375 -23.791 1.00 83.88 97 GLU A O 1
ATOM 777 N N . GLN A 1 98 ? 14.570 -9.012 -22.862 1.00 80.94 98 GLN A N 1
ATOM 778 C CA . GLN A 1 98 ? 14.350 -8.229 -24.085 1.00 80.94 98 GLN A CA 1
ATOM 779 C C . GLN A 1 98 ? 15.521 -7.297 -24.402 1.00 80.94 98 GLN A C 1
ATOM 781 O O . GLN A 1 98 ? 15.883 -7.144 -25.571 1.00 80.94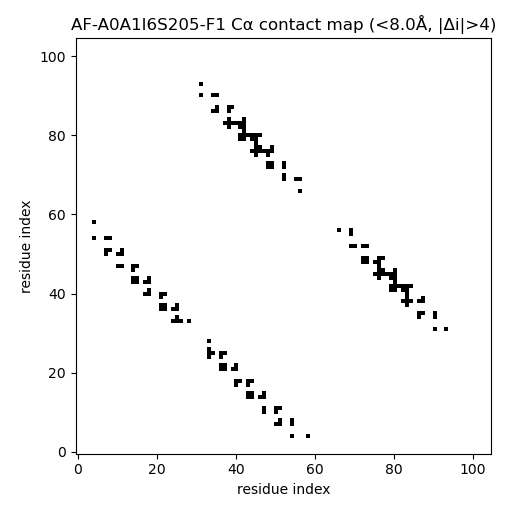 98 GLN A O 1
ATOM 786 N N . GLU A 1 99 ? 16.129 -6.707 -23.375 1.00 80.31 99 GLU A N 1
ATOM 787 C CA . GLU A 1 99 ? 17.297 -5.840 -23.522 1.00 80.31 99 GLU A CA 1
ATOM 788 C C . GLU A 1 99 ? 18.506 -6.625 -24.052 1.00 80.31 99 GLU A C 1
ATOM 790 O O . GLU A 1 99 ? 19.131 -6.200 -25.024 1.00 80.31 99 GLU A O 1
ATOM 795 N N . LYS A 1 100 ? 18.758 -7.836 -23.528 1.00 79.06 100 LYS A N 1
ATOM 796 C CA . LYS A 1 100 ? 19.796 -8.732 -24.069 1.00 79.06 100 LYS A CA 1
ATOM 797 C C . LYS A 1 100 ? 19.574 -9.095 -25.536 1.00 79.06 100 LYS A C 1
ATOM 799 O O . LYS A 1 100 ? 20.494 -8.966 -26.332 1.00 79.06 100 LYS A O 1
ATOM 804 N N . LYS A 1 101 ? 18.355 -9.498 -25.918 1.00 74.62 101 LYS A N 1
ATOM 805 C CA . LYS A 1 101 ? 18.048 -9.841 -27.321 1.00 74.62 101 LYS A CA 1
ATOM 806 C C . LYS A 1 101 ? 18.249 -8.675 -28.286 1.00 74.62 101 LYS A C 1
ATOM 808 O O . LYS A 1 101 ? 18.640 -8.901 -29.423 1.00 74.62 101 LYS A O 1
ATOM 813 N N . THR A 1 102 ? 17.969 -7.453 -27.841 1.00 73.88 102 THR A N 1
ATOM 814 C CA . THR A 1 102 ? 18.151 -6.246 -28.660 1.00 73.88 102 THR A CA 1
ATOM 815 C C . THR A 1 102 ? 19.628 -5.876 -28.801 1.00 73.88 102 THR A C 1
ATOM 817 O O . THR A 1 102 ? 20.012 -5.348 -29.831 1.00 73.88 102 THR A O 1
ATOM 820 N N . SER A 1 103 ? 20.460 -6.162 -27.793 1.00 73.06 103 SER A N 1
ATOM 821 C CA . SER A 1 103 ? 21.900 -5.871 -27.832 1.00 73.06 103 SER A CA 1
ATOM 822 C C . SER A 1 103 ? 22.724 -6.877 -28.647 1.00 73.06 103 SER A C 1
ATOM 824 O O . SER A 1 103 ? 23.842 -6.545 -29.031 1.00 73.06 103 SER A O 1
ATOM 826 N N . ASP A 1 104 ? 22.203 -8.087 -28.872 1.00 69.00 104 ASP A N 1
ATOM 827 C CA . ASP A 1 104 ? 22.849 -9.146 -29.667 1.00 69.00 104 ASP A CA 1
ATOM 828 C C . ASP A 1 104 ? 22.461 -9.104 -31.168 1.00 69.00 104 ASP A C 1
ATOM 830 O O . ASP A 1 104 ? 22.941 -9.937 -31.939 1.00 69.00 104 ASP A O 1
ATOM 834 N N . THR A 1 105 ? 21.587 -8.173 -31.584 1.00 59.38 105 THR A N 1
ATOM 835 C CA . THR A 1 105 ? 21.136 -7.983 -32.983 1.00 59.38 105 THR A CA 1
ATOM 836 C C . THR A 1 105 ? 21.747 -6.722 -33.581 1.00 59.38 105 THR A C 1
ATOM 838 O O . THR A 1 105 ? 22.172 -6.779 -34.756 1.00 59.38 105 THR A O 1
#

Organism: NCBI:txid1155944

pLDDT: mean 72.37, std 9.57, range [45.94, 85.5]

Solvent-accessible surface area (backbone atoms only — not comparable to full-atom values): 5323 Å² total; per-residue (Å²): 111,70,67,62,50,49,56,44,53,51,49,38,52,55,24,50,54,53,26,51,56,30,52,61,50,36,75,75,44,74,66,71,66,18,53,50,34,47,15,53,26,31,28,36,46,7,51,27,31,38,48,52,26,53,47,52,66,70,54,84,64,99,46,70,69,56,55,54,54,34,51,52,38,30,51,52,8,51,53,28,29,51,52,11,51,55,42,45,56,53,48,51,53,53,51,55,55,52,52,51,59,61,73,77,106

InterPro domains:
  IPR025618 YtpI-like protein [PF14007] (10-87)

Secondary structure (DSSP, 8-state):
-HHHHHHHHHHHHHHHHHHHHHHHHHTS--SHHHHHHHHHHHHHHHHHHHHHHHHHHHS----HHHHHHHHHHHHHHHHHHHHHHHHHHHHHHHHHHHHHHHHT-